Protein AF-A0A8T4KNR1-F1 (afdb_monomer_lite)

Secondary structure (DSSP, 8-state):
--SHHHHHHHHHHHHHHSEEEHHHHHHHH--SS-HHHHHHHHHHTTSEEEE-SSS-EEEE-HHHHHHT-

Sequence (69 aa):
MKNGNTEKKILKKLSESLVANRSELIEVAKDNGNIDNAISSLVENELITPLYGSHTTFAITQKGIKEAK

Radius of gyration: 10.67 Å; chains: 1; bounding box: 20×26×25 Å

pLDDT: mean 89.44, std 11.35, range [46.97, 98.12]

Foldseek 3Di:
DVCVLLLLQLLLVQLVVQKDFPVVSCVSSVDPDDNVVSVVVCVVVVQWDWDDDPGTMIGGDPNSNVVND

Structure (mmCIF, N/CA/C/O backbone):
data_AF-A0A8T4KNR1-F1
#
_entry.id   AF-A0A8T4KNR1-F1
#
loop_
_atom_site.group_PDB
_atom_site.id
_atom_site.type_symbol
_atom_site.label_atom_id
_atom_site.label_alt_id
_atom_site.label_comp_id
_atom_site.label_asym_id
_atom_site.label_entity_id
_atom_site.label_seq_id
_atom_site.pdbx_PDB_ins_code
_atom_site.Cartn_x
_atom_site.Cartn_y
_atom_site.Cartn_z
_atom_site.occupancy
_atom_site.B_iso_or_equiv
_atom_site.auth_seq_id
_atom_site.auth_comp_id
_atom_site.auth_asym_id
_atom_site.auth_atom_id
_atom_site.pdbx_PDB_model_num
ATOM 1 N N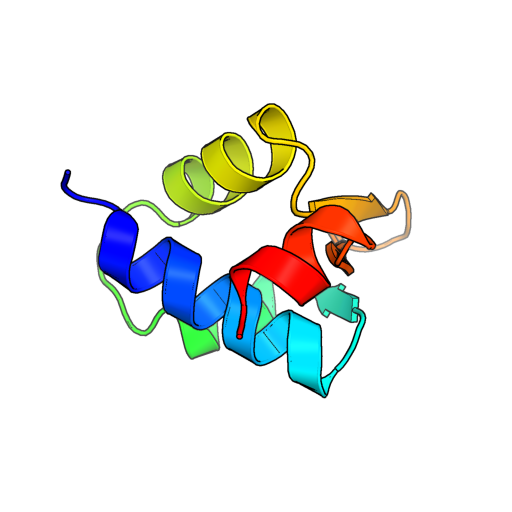 . MET A 1 1 ? 6.809 17.282 8.182 1.00 46.97 1 MET A N 1
ATOM 2 C CA . MET A 1 1 ? 6.650 16.031 7.405 1.00 46.97 1 MET A CA 1
ATOM 3 C C . MET A 1 1 ? 6.193 16.406 5.997 1.00 46.97 1 MET A C 1
ATOM 5 O O . MET A 1 1 ? 5.043 16.787 5.843 1.00 46.97 1 MET A O 1
ATOM 9 N N . LYS A 1 2 ? 7.087 16.429 4.994 1.00 53.78 2 LYS A N 1
ATOM 10 C CA . LYS A 1 2 ? 6.766 16.951 3.643 1.00 53.78 2 LYS A CA 1
ATOM 11 C C . LYS A 1 2 ? 5.943 15.982 2.766 1.00 53.78 2 LYS A C 1
ATOM 13 O O . LYS A 1 2 ? 5.321 16.446 1.824 1.00 53.78 2 LYS A O 1
ATOM 18 N N . ASN A 1 3 ? 5.854 14.693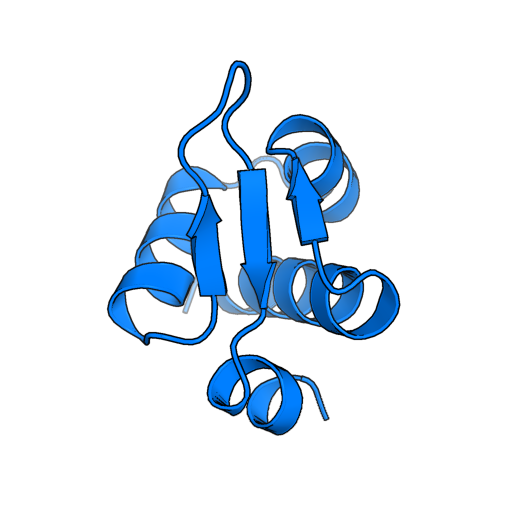 3.121 1.00 63.50 3 ASN A N 1
ATOM 19 C CA . ASN A 1 3 ? 5.172 13.665 2.310 1.00 63.50 3 ASN A CA 1
ATOM 20 C C . ASN A 1 3 ? 3.805 13.209 2.849 1.00 63.50 3 ASN A C 1
ATOM 22 O O . ASN A 1 3 ? 3.095 12.479 2.161 1.00 63.50 3 ASN A O 1
ATOM 26 N N . GLY A 1 4 ? 3.401 13.650 4.046 1.00 75.75 4 GLY A N 1
ATOM 27 C CA . GLY A 1 4 ? 2.229 13.088 4.732 1.00 75.75 4 GLY A CA 1
ATOM 28 C C . GLY A 1 4 ? 0.894 13.293 4.001 1.00 75.75 4 GLY A C 1
ATOM 29 O O . GLY A 1 4 ? -0.060 12.570 4.260 1.00 75.75 4 GLY A O 1
ATOM 30 N N . ASN A 1 5 ? 0.803 14.254 3.074 1.00 86.88 5 ASN A N 1
ATOM 31 C CA . ASN A 1 5 ? -0.383 14.417 2.226 1.00 86.88 5 ASN A CA 1
ATOM 32 C C . ASN A 1 5 ? -0.414 13.388 1.080 1.00 86.88 5 ASN A C 1
ATOM 34 O O . ASN A 1 5 ? -1.457 12.811 0.790 1.00 86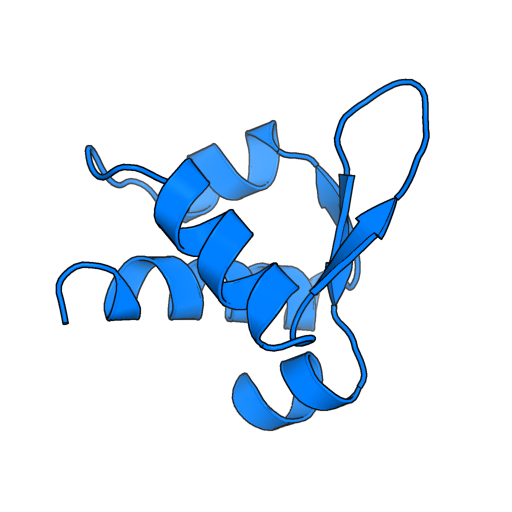.88 5 ASN A O 1
ATOM 38 N N . THR A 1 6 ? 0.731 13.128 0.447 1.00 90.00 6 THR A N 1
ATOM 39 C CA . THR A 1 6 ? 0.857 12.189 -0.679 1.00 90.00 6 THR A CA 1
ATOM 40 C C . THR A 1 6 ? 0.686 10.745 -0.223 1.00 90.00 6 THR A C 1
ATOM 42 O O . THR A 1 6 ? -0.069 9.999 -0.842 1.00 90.00 6 THR A O 1
ATOM 45 N N . GLU A 1 7 ? 1.286 10.379 0.910 1.00 92.44 7 GLU A N 1
ATOM 46 C CA . GLU A 1 7 ? 1.118 9.060 1.535 1.00 92.44 7 GLU A CA 1
ATOM 47 C C . GLU A 1 7 ? -0.360 8.757 1.828 1.00 92.44 7 GLU A C 1
ATOM 49 O O . GLU A 1 7 ? -0.864 7.700 1.452 1.00 92.44 7 GLU A O 1
ATOM 54 N N . LYS A 1 8 ? -1.096 9.723 2.400 1.00 92.38 8 LYS A N 1
ATOM 55 C CA . LYS A 1 8 ? -2.537 9.589 2.676 1.00 92.38 8 LYS A CA 1
ATOM 56 C C . LYS A 1 8 ? -3.368 9.389 1.412 1.00 92.38 8 LYS A C 1
ATOM 58 O O . LYS A 1 8 ? -4.280 8.567 1.409 1.00 92.38 8 LYS A O 1
ATOM 63 N N . LYS A 1 9 ? -3.068 10.117 0.332 1.00 92.38 9 LYS A N 1
ATOM 64 C CA . LYS A 1 9 ? -3.772 9.946 -0.950 1.00 92.38 9 LYS A CA 1
ATOM 65 C C . LYS A 1 9 ? -3.520 8.560 -1.551 1.00 92.38 9 LYS A C 1
ATOM 67 O O . LYS A 1 9 ? -4.469 7.928 -2.009 1.00 92.38 9 LYS A O 1
ATOM 72 N N . ILE A 1 10 ? -2.273 8.083 -1.513 1.00 94.12 10 ILE A N 1
ATOM 73 C CA . ILE A 1 10 ? -1.900 6.739 -1.984 1.00 94.12 10 ILE A CA 1
ATOM 74 C C . ILE A 1 10 ? -2.628 5.667 -1.165 1.00 94.12 10 ILE A C 1
ATOM 76 O O . ILE A 1 10 ? -3.276 4.798 -1.746 1.00 94.12 10 ILE A O 1
ATOM 80 N N . LEU A 1 11 ? -2.586 5.758 0.169 1.00 95.19 11 LEU A N 1
ATOM 81 C CA . LEU A 1 11 ? -3.280 4.817 1.052 1.00 95.19 11 LEU A CA 1
ATOM 82 C C . LEU A 1 11 ? -4.789 4.814 0.824 1.00 95.19 11 LEU A C 1
ATOM 84 O O . LEU A 1 11 ? -5.381 3.742 0.779 1.00 95.19 11 LEU A O 1
ATOM 88 N N . LYS A 1 12 ? -5.404 5.984 0.614 1.00 94.81 12 LYS A N 1
ATOM 89 C CA . LYS A 1 12 ? -6.829 6.079 0.285 1.00 94.81 12 LYS A CA 1
ATOM 90 C C . LYS A 1 12 ? -7.161 5.403 -1.049 1.00 94.81 12 LYS A C 1
ATOM 92 O O . LYS A 1 12 ? -8.092 4.612 -1.120 1.00 94.81 12 LYS A O 1
ATOM 97 N N . LYS A 1 13 ? -6.390 5.663 -2.110 1.00 95.06 13 LYS A N 1
ATOM 98 C CA . LYS A 1 13 ? -6.601 4.990 -3.406 1.00 95.06 13 LYS A CA 1
ATOM 99 C C . LYS A 1 13 ? -6.485 3.475 -3.263 1.00 95.06 13 LYS A C 1
ATOM 101 O O . LYS A 1 13 ? -7.305 2.738 -3.811 1.00 95.06 13 LYS A O 1
ATOM 106 N N . LEU A 1 14 ? -5.471 3.003 -2.546 1.00 96.44 14 LEU A N 1
ATOM 107 C CA . LEU A 1 14 ? -5.247 1.576 -2.370 1.00 96.44 14 LEU A CA 1
ATOM 108 C C . LEU A 1 14 ? -6.239 0.932 -1.389 1.00 96.44 14 LEU A C 1
ATOM 110 O O . LEU A 1 14 ? -6.516 -0.251 -1.530 1.00 96.44 14 LEU A O 1
ATOM 114 N N . SER A 1 15 ? -6.830 1.666 -0.442 1.00 95.62 15 SER A N 1
ATOM 115 C CA . SER A 1 15 ? -7.901 1.124 0.406 1.00 95.62 15 SER A CA 1
ATOM 116 C C . SER A 1 15 ? -9.209 0.921 -0.366 1.00 95.62 15 SER A C 1
ATOM 118 O O . SER A 1 15 ? -9.978 0.024 -0.029 1.00 95.62 15 SER A O 1
ATOM 120 N N . GLU A 1 16 ? -9.430 1.696 -1.431 1.00 94.75 16 GLU A N 1
ATOM 121 C CA . GLU A 1 16 ? -10.579 1.562 -2.336 1.00 94.75 16 GLU A CA 1
ATOM 122 C C . GLU A 1 16 ? -10.369 0.479 -3.412 1.00 94.75 16 GLU A C 1
ATOM 124 O O . GLU A 1 16 ? -11.303 -0.242 -3.754 1.00 94.75 16 GLU A O 1
ATOM 129 N N . SER A 1 17 ? -9.151 0.357 -3.955 1.00 95.69 17 SER A N 1
ATOM 130 C CA . SER A 1 17 ? -8.844 -0.515 -5.109 1.00 95.69 17 SER A CA 1
ATOM 131 C C . SER A 1 17 ? -8.061 -1.786 -4.774 1.00 95.69 17 SER A C 1
ATOM 133 O O . SER A 1 17 ? -7.947 -2.669 -5.621 1.00 95.69 17 SER A O 1
ATOM 135 N N . LEU A 1 18 ? -7.532 -1.897 -3.552 1.00 96.38 18 LEU A N 1
ATOM 136 C CA . LEU A 1 18 ? -6.624 -2.937 -3.040 1.00 96.38 18 LEU A CA 1
ATOM 137 C C . LEU A 1 18 ? -5.254 -3.006 -3.729 1.00 96.38 18 LEU A C 1
ATOM 139 O O . LEU A 1 18 ? -4.259 -3.313 -3.071 1.00 96.38 18 LEU A O 1
ATOM 143 N N . VAL A 1 19 ? -5.191 -2.709 -5.026 1.00 96.38 19 VAL A N 1
ATOM 144 C CA . VAL A 1 19 ? -3.997 -2.758 -5.867 1.00 96.38 19 VAL A CA 1
ATOM 145 C C . VAL A 1 19 ? -4.021 -1.584 -6.846 1.00 96.38 19 VAL A C 1
ATOM 147 O O . VAL A 1 19 ? -5.064 -1.283 -7.419 1.00 96.38 19 VAL A O 1
ATOM 150 N N . ALA A 1 20 ? -2.875 -0.939 -7.066 1.00 95.75 20 ALA A N 1
ATOM 151 C CA . ALA A 1 20 ? -2.713 0.085 -8.097 1.00 95.75 20 ALA A CA 1
ATOM 152 C C . ALA A 1 20 ? -1.299 0.057 -8.685 1.00 95.75 20 ALA A C 1
ATOM 154 O O . ALA A 1 20 ? -0.315 -0.217 -7.988 1.00 95.75 20 ALA A O 1
ATOM 155 N N . ASN A 1 21 ? -1.187 0.355 -9.976 1.00 94.75 21 ASN A N 1
ATOM 156 C CA . ASN A 1 21 ? 0.112 0.503 -10.623 1.00 94.75 21 ASN A CA 1
ATOM 157 C C . ASN A 1 21 ? 0.737 1.880 -10.328 1.00 94.75 21 ASN A C 1
ATOM 159 O O . ASN A 1 21 ? 0.066 2.815 -9.885 1.00 94.75 21 ASN A O 1
ATOM 163 N N . ARG A 1 22 ? 2.044 2.023 -10.584 1.00 91.69 22 ARG A N 1
ATOM 164 C CA . ARG A 1 22 ? 2.764 3.282 -10.322 1.00 91.69 22 ARG A CA 1
ATOM 165 C C . ARG A 1 22 ? 2.140 4.485 -11.042 1.00 91.69 22 ARG A C 1
ATOM 167 O O . ARG A 1 22 ? 2.085 5.556 -10.448 1.00 91.69 22 ARG A O 1
ATOM 174 N N . SER A 1 23 ? 1.666 4.325 -12.277 1.00 90.88 23 SER A N 1
ATOM 175 C CA . SER A 1 23 ? 1.048 5.417 -13.043 1.00 90.88 23 SER A CA 1
ATOM 176 C C . SER A 1 23 ? -0.229 5.926 -12.371 1.00 90.88 23 SER A C 1
ATOM 178 O O . SER A 1 23 ? -0.381 7.131 -12.196 1.00 90.88 23 SER A O 1
ATOM 180 N N . GLU A 1 24 ? -1.090 5.028 -11.891 1.00 92.44 24 GLU A N 1
ATOM 181 C CA . GLU A 1 24 ? -2.295 5.398 -11.134 1.00 92.44 24 GLU A CA 1
ATOM 182 C C . GLU A 1 24 ? -1.955 6.135 -9.828 1.00 92.44 24 GLU A C 1
ATOM 184 O O . GLU A 1 24 ? -2.634 7.090 -9.447 1.00 92.44 24 GLU A O 1
ATOM 189 N N . LEU A 1 25 ? -0.892 5.717 -9.130 1.00 92.31 25 LEU A N 1
ATOM 190 C CA . LEU A 1 25 ? -0.448 6.387 -7.904 1.00 92.31 25 LEU A CA 1
ATOM 191 C C . LEU A 1 25 ? 0.095 7.799 -8.178 1.00 92.31 25 LEU A C 1
ATOM 193 O O . LEU A 1 25 ? -0.147 8.707 -7.379 1.00 92.31 25 LEU A O 1
ATOM 197 N N . ILE A 1 26 ? 0.776 8.001 -9.313 1.00 90.06 26 ILE A N 1
ATOM 198 C CA . ILE A 1 26 ? 1.229 9.324 -9.777 1.00 90.06 26 ILE A CA 1
ATOM 199 C C . ILE A 1 26 ? 0.032 10.245 -10.023 1.00 90.06 26 ILE A C 1
ATOM 201 O O . ILE A 1 26 ? 0.012 11.374 -9.524 1.00 90.06 26 ILE A O 1
ATOM 205 N N . GLU A 1 27 ? -0.990 9.761 -10.729 1.00 90.56 27 GLU A N 1
ATOM 206 C CA . GLU A 1 27 ? -2.201 10.540 -11.009 1.00 90.56 27 GLU A CA 1
ATOM 207 C C . GLU A 1 27 ? -2.944 10.944 -9.731 1.00 90.56 27 GLU A C 1
ATOM 209 O O . GLU A 1 27 ? -3.433 12.071 -9.620 1.00 90.56 27 GLU A O 1
ATOM 214 N N . VAL A 1 28 ? -3.003 10.051 -8.740 1.00 88.38 28 VAL A N 1
ATOM 215 C CA . VAL A 1 28 ? -3.658 10.309 -7.450 1.00 88.38 28 VAL A CA 1
ATOM 216 C C . VAL A 1 28 ? -2.876 11.299 -6.594 1.00 88.38 28 VAL A C 1
ATOM 218 O O . VAL A 1 28 ? -3.482 12.161 -5.946 1.00 88.38 28 VAL A O 1
ATOM 221 N N . ALA A 1 29 ? -1.545 11.208 -6.583 1.00 83.50 29 ALA A N 1
ATOM 222 C CA . ALA A 1 29 ? -0.707 12.129 -5.828 1.00 83.50 29 ALA A CA 1
ATOM 223 C C . ALA A 1 29 ? -0.984 13.586 -6.241 1.00 83.50 29 ALA A C 1
ATOM 225 O O . ALA A 1 29 ? -1.082 14.454 -5.364 1.00 83.50 29 ALA A O 1
ATOM 226 N N . LYS A 1 30 ? -1.208 13.841 -7.546 1.00 75.31 30 LYS A N 1
ATOM 227 C CA . LYS A 1 30 ? -1.382 15.181 -8.157 1.00 75.31 30 LYS A CA 1
ATOM 228 C C . LYS A 1 30 ? -0.297 16.186 -7.747 1.00 75.31 30 LYS A C 1
ATOM 230 O O . LYS A 1 30 ? -0.520 17.392 -7.810 1.00 75.31 30 LYS A O 1
ATOM 235 N N . ASP A 1 31 ? 0.839 15.698 -7.261 1.00 63.09 31 ASP A N 1
ATOM 236 C CA . ASP A 1 31 ? 1.833 16.495 -6.557 1.00 63.09 31 ASP A CA 1
ATOM 237 C C . ASP A 1 31 ? 3.117 16.554 -7.382 1.00 63.09 31 ASP A C 1
ATOM 239 O O . ASP A 1 31 ? 3.596 15.529 -7.861 1.00 63.09 31 ASP A O 1
ATOM 243 N N . ASN A 1 32 ? 3.716 17.743 -7.474 1.00 55.47 32 ASN A N 1
ATOM 244 C CA . ASN A 1 32 ? 5.087 17.951 -7.969 1.00 55.47 32 ASN A CA 1
ATOM 245 C C . ASN A 1 32 ? 6.147 17.496 -6.934 1.00 55.47 32 ASN A C 1
ATOM 247 O O . ASN A 1 32 ? 7.312 17.888 -7.002 1.00 55.47 32 ASN A O 1
ATOM 251 N N . GLY A 1 33 ? 5.726 16.732 -5.921 1.00 60.19 33 GLY A N 1
ATOM 252 C CA . GLY A 1 33 ? 6.563 16.148 -4.883 1.00 60.19 33 GLY A CA 1
ATOM 253 C C . GLY A 1 33 ? 7.141 14.797 -5.304 1.00 60.19 33 GLY A C 1
ATOM 254 O O . GLY A 1 33 ? 6.694 14.163 -6.257 1.00 60.19 33 GLY A O 1
ATOM 255 N N . ASN A 1 34 ? 8.154 14.336 -4.573 1.00 80.69 34 ASN A N 1
ATOM 256 C CA . ASN A 1 34 ? 8.830 13.080 -4.877 1.00 80.69 34 ASN A CA 1
ATOM 257 C C . ASN A 1 34 ? 7.965 11.881 -4.437 1.00 80.69 34 ASN A C 1
ATOM 259 O O . ASN A 1 34 ? 8.060 11.431 -3.293 1.00 80.69 34 ASN A O 1
ATOM 263 N N . ILE A 1 35 ? 7.108 11.387 -5.341 1.00 87.88 35 ILE A N 1
ATOM 264 C CA . ILE A 1 35 ? 6.266 10.201 -5.117 1.00 87.88 35 ILE A CA 1
ATOM 265 C C . ILE A 1 35 ? 7.080 8.981 -4.685 1.00 87.88 35 ILE A C 1
ATOM 267 O O . ILE A 1 35 ? 6.600 8.196 -3.871 1.00 87.88 35 ILE A O 1
ATOM 271 N N . ASP A 1 36 ? 8.316 8.847 -5.164 1.00 89.75 36 ASP A N 1
ATOM 272 C CA . ASP A 1 36 ? 9.156 7.706 -4.820 1.00 89.75 36 ASP A CA 1
ATOM 273 C C . ASP A 1 36 ? 9.484 7.712 -3.322 1.00 89.75 36 ASP A C 1
ATOM 275 O O . ASP A 1 36 ? 9.431 6.665 -2.691 1.00 89.75 36 ASP A O 1
ATOM 279 N N . ASN A 1 37 ? 9.672 8.883 -2.701 1.00 91.75 37 ASN A N 1
ATOM 280 C CA . ASN A 1 37 ? 9.850 8.963 -1.248 1.00 91.75 37 ASN A CA 1
ATOM 281 C C . ASN A 1 37 ? 8.585 8.556 -0.476 1.00 91.75 37 ASN A C 1
ATOM 283 O O . ASN A 1 37 ? 8.690 7.962 0.594 1.00 91.75 37 ASN A O 1
ATOM 287 N N . ALA A 1 38 ? 7.395 8.891 -0.986 1.00 92.25 38 ALA A N 1
ATOM 288 C CA . ALA A 1 38 ? 6.137 8.492 -0.357 1.00 92.25 38 ALA A CA 1
ATOM 289 C C . ALA A 1 38 ? 5.917 6.977 -0.483 1.00 92.25 38 ALA A C 1
ATOM 291 O O . ALA A 1 38 ? 5.573 6.324 0.495 1.00 92.25 38 ALA A O 1
ATOM 292 N N . ILE A 1 39 ? 6.168 6.405 -1.663 1.00 93.94 39 ILE A N 1
ATOM 293 C CA . ILE A 1 39 ? 6.085 4.958 -1.887 1.00 93.94 39 ILE A CA 1
ATOM 294 C 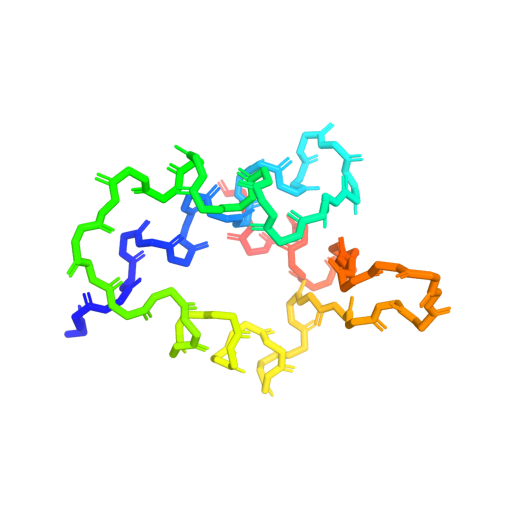C . ILE A 1 39 ? 7.100 4.224 -1.006 1.00 93.94 39 ILE A C 1
ATOM 296 O O . ILE A 1 39 ? 6.709 3.292 -0.308 1.00 93.94 39 ILE A O 1
ATOM 300 N N . SER A 1 40 ? 8.365 4.658 -0.982 1.00 94.38 40 SER A N 1
ATOM 301 C CA . SER A 1 40 ? 9.403 4.050 -0.141 1.00 94.38 40 SER A CA 1
ATOM 302 C C . SER A 1 40 ? 9.021 4.087 1.335 1.00 94.38 40 SER A C 1
ATOM 304 O O . SER A 1 40 ? 9.046 3.050 1.983 1.00 94.38 40 SER A O 1
ATOM 306 N N . SER A 1 41 ? 8.557 5.233 1.839 1.00 94.81 41 SER A N 1
ATOM 307 C CA . SER A 1 41 ? 8.063 5.372 3.216 1.00 94.81 41 SER A CA 1
ATOM 308 C C . SER A 1 41 ? 6.915 4.399 3.522 1.00 94.81 41 SER A C 1
ATOM 310 O O . SER A 1 41 ? 6.937 3.703 4.536 1.00 94.81 41 SER A O 1
ATOM 312 N N . LEU A 1 42 ? 5.925 4.272 2.632 1.00 95.88 42 LEU A N 1
ATOM 313 C CA . LEU A 1 42 ? 4.801 3.345 2.820 1.00 95.88 42 LEU A CA 1
ATOM 314 C C . LEU A 1 42 ? 5.224 1.867 2.779 1.00 95.88 42 LEU A C 1
ATOM 316 O O . LEU A 1 42 ? 4.630 1.052 3.486 1.00 95.88 42 LEU A O 1
ATOM 320 N N . VAL A 1 43 ? 6.228 1.520 1.969 1.00 96.81 43 VAL A N 1
ATOM 321 C CA . VAL A 1 43 ? 6.803 0.167 1.907 1.00 96.81 43 VAL A CA 1
ATOM 322 C C . VAL A 1 43 ? 7.632 -0.130 3.157 1.00 96.81 43 VAL A C 1
ATOM 324 O O . VAL A 1 43 ? 7.434 -1.173 3.773 1.00 96.81 43 VAL A O 1
ATOM 327 N N . GLU A 1 44 ? 8.505 0.790 3.574 1.00 97.12 44 GLU A N 1
ATOM 328 C CA . GLU A 1 44 ? 9.323 0.677 4.793 1.00 97.12 44 GLU A CA 1
ATOM 329 C C . GLU A 1 44 ? 8.456 0.524 6.048 1.00 97.12 44 GLU A C 1
ATOM 331 O O . GLU A 1 44 ? 8.803 -0.219 6.963 1.00 97.12 44 GLU A O 1
ATOM 336 N N . ASN A 1 45 ? 7.291 1.178 6.072 1.00 96.62 45 ASN A N 1
ATOM 337 C CA . ASN A 1 45 ? 6.309 1.048 7.147 1.00 96.62 45 ASN A CA 1
ATOM 338 C C . ASN A 1 45 ? 5.347 -0.141 6.975 1.00 96.62 45 ASN A C 1
ATOM 340 O O . ASN A 1 45 ? 4.418 -0.288 7.775 1.00 96.62 45 ASN A O 1
ATOM 344 N N . GLU A 1 46 ? 5.545 -0.997 5.969 1.00 97.88 46 GLU A 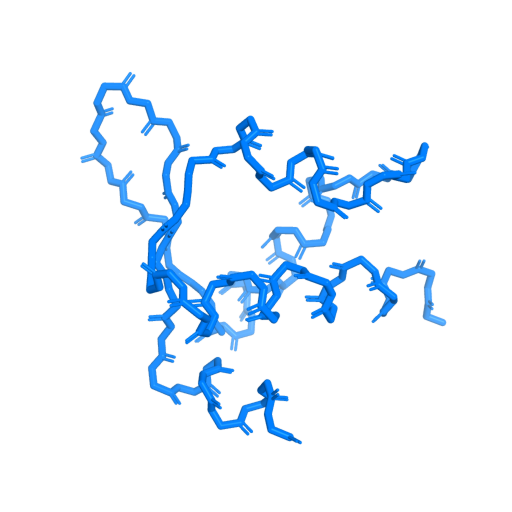N 1
ATOM 345 C CA . GLU A 1 46 ? 4.729 -2.188 5.681 1.00 97.88 46 GLU A CA 1
ATOM 346 C C . GLU A 1 46 ? 3.237 -1.878 5.464 1.00 97.88 46 GLU A C 1
ATOM 348 O O . GLU A 1 46 ? 2.361 -2.705 5.734 1.00 97.88 46 GLU A O 1
ATOM 353 N N . LEU A 1 47 ? 2.910 -0.666 5.015 1.00 97.94 47 LEU A N 1
ATOM 354 C CA . LEU A 1 47 ? 1.533 -0.252 4.738 1.00 97.94 47 LEU A CA 1
ATOM 355 C C . LEU A 1 47 ? 1.103 -0.665 3.328 1.00 97.94 47 LEU A C 1
ATOM 357 O O . LEU A 1 47 ? -0.075 -0.932 3.083 1.00 97.94 47 LEU A O 1
ATOM 361 N N . ILE A 1 48 ? 2.065 -0.770 2.414 1.00 97.94 48 ILE A N 1
ATOM 362 C CA . ILE A 1 48 ? 1.883 -1.303 1.063 1.00 97.94 48 ILE A CA 1
ATOM 363 C C . ILE A 1 48 ? 3.010 -2.291 0.748 1.00 97.94 48 ILE A C 1
ATOM 365 O O . ILE A 1 48 ? 4.071 -2.249 1.367 1.00 97.94 48 ILE A O 1
ATOM 369 N N . THR A 1 49 ? 2.799 -3.169 -0.227 1.00 97.56 49 THR A N 1
ATOM 370 C CA . THR A 1 49 ? 3.808 -4.128 -0.690 1.00 97.56 49 THR A CA 1
ATOM 371 C C . THR A 1 49 ? 3.952 -4.068 -2.212 1.00 97.56 49 THR A C 1
ATOM 373 O O . THR A 1 49 ? 2.934 -3.998 -2.911 1.00 97.56 49 THR A O 1
ATOM 376 N N . PRO A 1 50 ? 5.184 -4.049 -2.754 1.00 96.38 50 PRO A N 1
ATOM 377 C CA . PRO A 1 50 ? 5.391 -4.139 -4.189 1.00 96.38 50 PRO A CA 1
ATOM 378 C C . PRO A 1 50 ? 5.045 -5.545 -4.691 1.00 96.38 50 PRO A C 1
ATOM 380 O O . PRO A 1 50 ? 5.402 -6.552 -4.082 1.00 96.38 50 PRO A O 1
ATOM 383 N N . LEU A 1 51 ? 4.380 -5.610 -5.838 1.00 94.81 51 LEU A N 1
ATOM 384 C CA . LEU A 1 51 ? 4.110 -6.843 -6.563 1.00 94.81 51 LEU A CA 1
ATOM 385 C C . LEU A 1 51 ? 5.044 -6.931 -7.770 1.00 94.81 51 LEU A C 1
ATOM 387 O O . LEU A 1 51 ? 5.140 -5.993 -8.566 1.00 94.81 51 LEU A O 1
ATOM 391 N N . TYR A 1 52 ? 5.722 -8.068 -7.915 1.00 83.94 52 TYR A N 1
ATOM 392 C CA . TYR A 1 52 ? 6.609 -8.322 -9.045 1.00 83.94 52 TYR A CA 1
ATOM 393 C C . TYR A 1 52 ? 5.798 -8.841 -10.235 1.00 83.94 52 TYR A C 1
ATOM 395 O O . TYR A 1 52 ? 5.242 -9.936 -10.197 1.00 83.94 52 TYR A O 1
ATOM 403 N N . GLY A 1 53 ? 5.729 -8.037 -11.293 1.00 82.25 53 GLY A N 1
ATOM 404 C CA . GLY A 1 53 ? 5.047 -8.360 -12.544 1.00 82.25 53 GLY A CA 1
ATOM 405 C C . GLY A 1 53 ? 5.658 -7.588 -13.711 1.00 82.25 53 GLY A C 1
ATOM 406 O O . GLY A 1 53 ? 6.732 -7.004 -13.581 1.00 82.25 53 GLY A O 1
ATOM 407 N N . SER A 1 54 ? 4.966 -7.546 -14.851 1.00 85.38 54 SER A N 1
ATOM 408 C CA . SER A 1 54 ? 5.413 -6.773 -16.023 1.00 85.38 54 SER A CA 1
ATOM 409 C C . SER A 1 54 ? 5.467 -5.259 -15.773 1.00 85.38 54 SER A C 1
ATOM 411 O O . SER A 1 54 ? 6.159 -4.542 -16.493 1.00 85.38 54 SER A O 1
ATOM 413 N N . HIS A 1 55 ? 4.759 -4.772 -14.748 1.00 86.25 55 HIS A N 1
ATOM 414 C CA . HIS A 1 55 ? 4.716 -3.370 -14.344 1.00 86.25 55 HIS A CA 1
ATOM 415 C C . HIS A 1 55 ? 4.835 -3.228 -12.826 1.00 86.25 55 HIS A C 1
ATOM 417 O O . HIS A 1 55 ? 4.300 -4.042 -12.070 1.00 86.25 55 HIS A O 1
ATOM 423 N N . THR A 1 56 ? 5.476 -2.145 -12.380 1.00 91.06 56 THR A N 1
ATOM 424 C CA . THR A 1 56 ? 5.576 -1.797 -10.960 1.00 91.06 56 THR A CA 1
ATOM 425 C C . THR A 1 56 ? 4.189 -1.531 -10.381 1.00 91.06 56 THR A C 1
ATOM 427 O O . THR A 1 56 ? 3.539 -0.535 -10.715 1.00 91.06 56 THR A O 1
ATOM 430 N N . THR A 1 57 ? 3.752 -2.433 -9.508 1.00 96.12 57 THR A N 1
ATOM 431 C CA . THR A 1 57 ? 2.411 -2.454 -8.924 1.00 96.12 57 THR A CA 1
ATOM 432 C C . THR A 1 57 ? 2.516 -2.575 -7.413 1.00 96.12 57 THR A C 1
ATOM 434 O O . THR A 1 57 ? 3.453 -3.189 -6.910 1.00 96.12 57 THR A O 1
ATOM 437 N N . PHE A 1 58 ? 1.567 -1.991 -6.687 1.00 97.31 58 PHE A N 1
ATOM 438 C CA . PHE A 1 58 ? 1.547 -1.997 -5.229 1.00 97.31 58 PHE A CA 1
ATOM 439 C C . PHE A 1 58 ? 0.192 -2.474 -4.725 1.00 97.31 58 PHE A C 1
ATOM 441 O O . PHE A 1 58 ? -0.840 -2.046 -5.238 1.00 97.31 58 PHE A O 1
ATOM 448 N N . ALA A 1 59 ? 0.203 -3.331 -3.708 1.00 97.94 59 ALA A N 1
ATOM 449 C CA . ALA A 1 59 ? -0.988 -3.740 -2.971 1.00 97.94 59 ALA A CA 1
ATOM 450 C C . ALA A 1 59 ? -0.983 -3.138 -1.564 1.00 97.94 59 ALA A C 1
ATOM 452 O O . ALA A 1 59 ? 0.079 -3.002 -0.954 1.00 97.94 59 ALA A O 1
ATOM 453 N N . ILE A 1 60 ? -2.155 -2.803 -1.025 1.00 98.00 60 ILE A N 1
ATOM 454 C CA . ILE A 1 60 ? -2.276 -2.400 0.382 1.00 98.00 60 ILE A CA 1
ATOM 455 C C . ILE A 1 60 ? -2.175 -3.615 1.304 1.00 98.00 60 ILE A C 1
ATOM 457 O O . ILE A 1 60 ? -2.718 -4.682 1.014 1.00 98.00 60 ILE A O 1
ATOM 461 N N . THR A 1 61 ? -1.504 -3.462 2.443 1.00 98.12 61 THR A N 1
ATOM 462 C CA . THR A 1 61 ? -1.479 -4.498 3.483 1.00 98.12 61 THR A CA 1
ATOM 463 C C . THR A 1 61 ? -2.667 -4.335 4.432 1.00 98.12 61 THR A C 1
ATOM 465 O O . THR A 1 61 ? -3.322 -3.293 4.480 1.00 98.12 61 THR A O 1
ATOM 468 N N . GLN A 1 62 ? -2.926 -5.333 5.281 1.00 96.69 62 GLN A N 1
ATOM 469 C CA . GLN A 1 62 ? -3.914 -5.175 6.357 1.00 96.69 62 GLN A CA 1
ATOM 470 C C . GLN A 1 62 ? -3.574 -4.010 7.301 1.00 96.69 62 GLN A C 1
ATOM 472 O O . GLN A 1 62 ? -4.479 -3.356 7.820 1.00 96.69 62 GLN A O 1
ATOM 477 N N . LYS A 1 63 ? -2.279 -3.743 7.521 1.00 97.12 63 LYS A N 1
ATOM 478 C CA . LYS A 1 63 ? -1.796 -2.607 8.314 1.00 97.12 63 LYS A CA 1
ATOM 479 C C . LYS A 1 63 ? -2.129 -1.290 7.610 1.00 97.12 63 LYS A C 1
ATOM 481 O O . LYS A 1 63 ? -2.729 -0.419 8.231 1.00 97.12 63 LYS A O 1
ATOM 486 N N . GLY A 1 64 ? -1.865 -1.199 6.305 1.00 97.06 64 GLY A N 1
ATOM 487 C CA . GLY A 1 64 ? -2.237 -0.046 5.484 1.00 97.06 64 GLY A CA 1
ATOM 488 C C . GLY A 1 64 ? -3.738 0.239 5.476 1.00 97.06 64 GLY A C 1
ATOM 489 O O . GLY A 1 64 ? -4.136 1.391 5.602 1.00 97.06 64 GLY A O 1
ATOM 490 N N . ILE A 1 65 ? -4.588 -0.794 5.411 1.00 95.94 65 ILE A N 1
ATOM 491 C CA . ILE A 1 65 ? -6.054 -0.625 5.471 1.00 95.94 65 ILE A CA 1
ATOM 492 C C . ILE A 1 65 ? -6.495 -0.007 6.804 1.00 95.94 65 ILE A C 1
ATOM 494 O O . ILE A 1 65 ? -7.437 0.781 6.826 1.00 95.94 65 ILE A O 1
ATOM 498 N N . LYS A 1 66 ?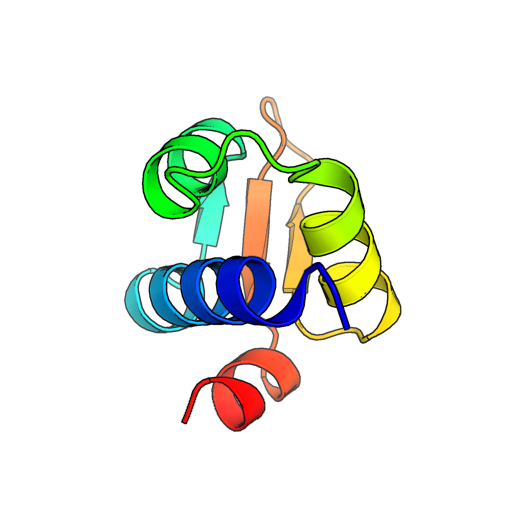 -5.852 -0.370 7.923 1.00 95.38 66 LYS A N 1
ATOM 499 C CA . LYS A 1 66 ? -6.166 0.209 9.239 1.00 95.38 66 LYS A CA 1
ATOM 500 C C . LYS A 1 66 ? -5.729 1.670 9.332 1.00 95.38 66 LYS A C 1
ATOM 502 O O . LYS A 1 66 ? -6.480 2.463 9.878 1.00 95.38 66 LYS A O 1
ATOM 507 N N . GLU A 1 67 ? -4.564 1.996 8.777 1.00 94.62 67 GLU A N 1
ATOM 508 C CA . GLU A 1 67 ? -4.010 3.358 8.747 1.00 94.62 67 GLU A CA 1
ATOM 509 C C . GLU A 1 67 ? -4.803 4.304 7.828 1.00 94.62 67 GLU A C 1
ATOM 511 O O . GLU A 1 67 ? -4.832 5.511 8.035 1.00 94.62 67 GLU A O 1
ATOM 516 N N . ALA A 1 68 ? -5.458 3.763 6.798 1.00 90.56 68 ALA A N 1
ATOM 517 C CA . ALA A 1 68 ? -6.241 4.540 5.840 1.00 90.56 68 ALA A CA 1
ATOM 518 C C . ALA A 1 68 ? -7.628 4.986 6.357 1.00 90.56 68 ALA A C 1
ATOM 520 O O . ALA A 1 68 ? -8.330 5.687 5.622 1.00 90.56 68 ALA A O 1
ATOM 521 N N . LYS A 1 69 ? -8.045 4.548 7.554 1.00 80.44 69 LYS A N 1
ATOM 522 C CA . LYS A 1 69 ? -9.331 4.892 8.189 1.00 80.44 69 LYS A CA 1
ATOM 523 C C . LYS A 1 69 ? -9.225 6.162 9.020 1.00 80.44 69 LYS A C 1
ATOM 525 O O . LYS A 1 69 ? -10.182 6.962 8.945 1.00 80.44 69 LYS A O 1
#